Protein AF-M3HYY0-F1 (afdb_monomer)

Secondary structure (DSSP, 8-state):
-HHHHHHHTT---------HHHHHHHH-SSS---PPPPPHHHHHHHHHHHTT----PPPSP-----HHHHHHHHHHHHHTT--TT--------------

Solvent-accessible surface area (backbone atoms only — not comparable to full-atom values): 6674 Å² total; per-residue (Å²): 111,72,66,56,59,36,47,77,70,73,42,89,79,77,75,72,74,81,50,64,70,59,48,51,43,41,72,39,94,69,87,53,46,85,72,82,76,80,56,72,67,60,39,52,34,52,35,35,40,75,70,74,41,86,59,79,87,79,77,74,85,88,70,86,80,56,70,66,60,52,50,55,51,49,53,53,36,58,78,68,71,57,61,88,90,70,75,79,83,77,88,74,85,76,83,78,84,76,137

Radius of gyration: 22.09 Å; Cα contacts (8 Å, |Δi|>4): 42; chains: 1; bounding box: 62×42×50 Å

pLDDT: mean 82.22, std 17.62, range [31.55, 96.06]

Structure (mmCIF, N/CA/C/O backbone):
data_AF-M3HYY0-F1
#
_entry.id   AF-M3HYY0-F1
#
loop_
_atom_site.group_PDB
_atom_site.id
_atom_site.type_symbol
_atom_site.label_atom_id
_atom_site.label_alt_id
_atom_site.label_comp_id
_atom_site.label_asym_id
_atom_site.label_entity_id
_atom_site.label_seq_id
_atom_site.pdbx_PDB_ins_code
_atom_site.Cartn_x
_atom_site.Cartn_y
_atom_site.Cartn_z
_atom_site.occupancy
_atom_site.B_iso_or_equiv
_atom_site.auth_seq_id
_atom_site.auth_comp_id
_atom_site.auth_asym_id
_atom_site.auth_atom_id
_atom_site.pdbx_PDB_model_num
ATOM 1 N N . MET A 1 1 ? -22.974 11.162 0.272 1.00 69.38 1 MET A N 1
ATOM 2 C CA . MET A 1 1 ? -23.919 11.580 -0.784 1.00 69.38 1 MET A CA 1
ATOM 3 C C . MET A 1 1 ? -23.690 10.835 -2.094 1.00 69.38 1 MET A C 1
ATOM 5 O O . MET A 1 1 ? -24.622 10.181 -2.528 1.00 69.38 1 MET A O 1
ATOM 9 N N . ILE A 1 2 ? -22.483 10.814 -2.676 1.00 85.44 2 ILE A N 1
ATOM 10 C CA . ILE A 1 2 ? -22.256 10.125 -3.968 1.00 85.44 2 ILE A CA 1
ATOM 11 C C . ILE A 1 2 ? -22.550 8.608 -3.938 1.00 85.44 2 ILE A C 1
ATOM 13 O O . ILE A 1 2 ? -23.124 8.063 -4.869 1.00 85.44 2 ILE A O 1
ATOM 17 N N . SER A 1 3 ? -22.239 7.928 -2.829 1.00 85.12 3 SER A N 1
ATOM 18 C CA . SER A 1 3 ? -22.481 6.487 -2.669 1.00 85.12 3 SER A CA 1
ATOM 19 C C . SER A 1 3 ? -23.965 6.115 -2.677 1.00 85.12 3 SER A C 1
ATOM 21 O O . SER A 1 3 ? -24.321 5.038 -3.137 1.00 85.12 3 SER A O 1
ATOM 23 N N . LEU A 1 4 ? -24.826 7.006 -2.178 1.00 87.44 4 LEU A N 1
ATOM 24 C CA . LEU A 1 4 ? -26.272 6.798 -2.163 1.00 87.44 4 LEU A CA 1
ATOM 25 C C . LEU A 1 4 ? -26.832 6.856 -3.587 1.00 87.44 4 LEU A C 1
ATOM 27 O O . LEU A 1 4 ? -27.609 5.996 -3.976 1.00 87.44 4 LEU A O 1
ATOM 31 N N . LEU A 1 5 ? -26.370 7.831 -4.375 1.00 93.44 5 LEU A N 1
ATOM 32 C CA . LEU A 1 5 ? -26.769 8.002 -5.770 1.00 93.44 5 LEU A CA 1
ATOM 33 C C . LEU A 1 5 ? -26.435 6.773 -6.629 1.00 93.44 5 LEU A C 1
ATOM 35 O O . LEU A 1 5 ? -27.237 6.371 -7.467 1.00 93.44 5 LEU A O 1
ATOM 39 N N . PHE A 1 6 ? -25.254 6.188 -6.421 1.00 91.00 6 PHE A N 1
ATOM 40 C CA . PHE A 1 6 ? -24.834 4.968 -7.110 1.00 91.00 6 PHE A CA 1
ATOM 41 C C . PHE A 1 6 ? -25.622 3.743 -6.641 1.00 91.00 6 PHE A C 1
ATOM 43 O O . PHE A 1 6 ? -26.083 2.976 -7.479 1.00 91.00 6 PHE A O 1
ATOM 50 N N . SER A 1 7 ? -25.868 3.620 -5.333 1.00 86.75 7 SER A N 1
ATOM 51 C CA . SER A 1 7 ? -26.681 2.533 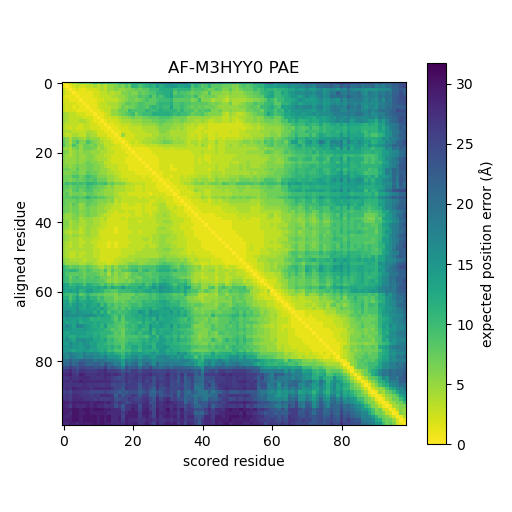-4.776 1.00 86.75 7 SER A CA 1
ATOM 52 C C . SER A 1 7 ? -28.111 2.530 -5.335 1.00 86.75 7 SER A C 1
ATOM 54 O O . SER A 1 7 ? -28.597 1.490 -5.767 1.00 86.75 7 SER A O 1
ATOM 56 N N . ILE A 1 8 ? -28.759 3.701 -5.434 1.00 91.88 8 ILE A N 1
ATOM 57 C CA . ILE A 1 8 ? -30.107 3.840 -6.026 1.00 91.88 8 ILE A CA 1
ATOM 58 C C . ILE A 1 8 ? -30.128 3.408 -7.502 1.00 91.88 8 ILE A C 1
ATOM 60 O O . ILE A 1 8 ? -31.124 2.876 -7.978 1.00 91.88 8 ILE A O 1
ATOM 64 N N . ARG A 1 9 ? -29.021 3.597 -8.228 1.00 92.81 9 ARG A N 1
ATOM 65 C CA . ARG A 1 9 ? -28.853 3.139 -9.617 1.00 92.81 9 ARG A CA 1
ATOM 66 C C . ARG A 1 9 ? -28.446 1.662 -9.734 1.00 92.81 9 ARG A C 1
ATOM 68 O O . ARG A 1 9 ? -28.125 1.222 -10.832 1.00 92.81 9 ARG A O 1
ATOM 75 N N . GLY A 1 10 ? -28.404 0.912 -8.630 1.00 90.81 10 GLY A N 1
ATOM 76 C CA . GLY A 1 10 ? -27.970 -0.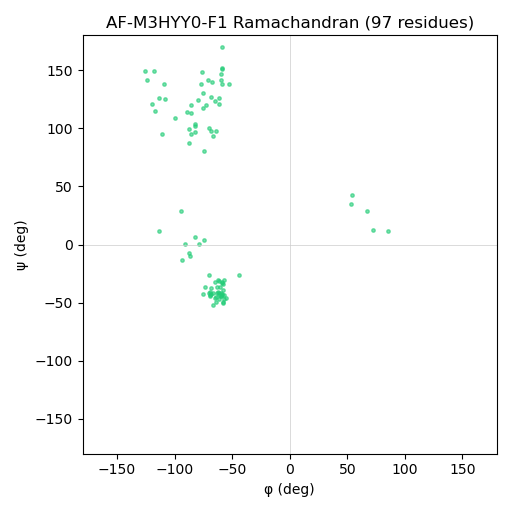488 -8.613 1.00 90.81 10 GLY A CA 1
ATOM 77 C C . GLY A 1 10 ? -26.463 -0.684 -8.815 1.00 90.81 10 GLY A C 1
ATOM 78 O O . GLY A 1 10 ? -26.011 -1.800 -9.053 1.00 90.81 10 GLY A O 1
ATOM 79 N N . ILE A 1 11 ? -25.664 0.382 -8.727 1.00 91.62 11 ILE A N 1
ATOM 80 C CA . ILE A 1 11 ? -24.211 0.315 -8.894 1.00 91.62 11 ILE A CA 1
ATOM 81 C C . ILE A 1 11 ? -23.584 -0.037 -7.542 1.00 91.62 11 ILE A C 1
ATOM 83 O O . ILE A 1 11 ? -23.720 0.709 -6.568 1.00 91.62 11 ILE A O 1
ATOM 87 N N . GLY A 1 12 ? -22.865 -1.161 -7.487 1.00 89.19 12 GLY A N 1
ATOM 88 C CA . GLY A 1 12 ? -22.141 -1.595 -6.293 1.00 89.19 12 GLY A CA 1
ATOM 89 C C . GLY A 1 12 ? -21.060 -0.590 -5.883 1.00 89.19 12 GLY A C 1
ATOM 90 O O . GLY A 1 12 ? -20.195 -0.228 -6.679 1.00 89.19 12 GLY A O 1
ATOM 91 N N . VAL A 1 13 ? -21.094 -0.138 -4.627 1.00 92.25 13 VAL A N 1
ATOM 92 C CA . VAL A 1 13 ? -20.116 0.809 -4.071 1.00 92.25 13 VAL A CA 1
ATOM 93 C C . VAL A 1 13 ? -19.351 0.145 -2.937 1.00 92.25 13 VAL A C 1
ATOM 95 O O . VAL A 1 13 ? -19.902 -0.108 -1.868 1.00 92.25 13 VAL A O 1
ATOM 98 N N . PHE A 1 14 ? -18.048 -0.046 -3.132 1.00 92.00 14 PHE A N 1
ATOM 99 C CA . PHE A 1 14 ? -17.160 -0.643 -2.136 1.00 92.00 14 PHE A CA 1
ATOM 100 C C . PHE A 1 14 ? -16.158 0.396 -1.645 1.00 92.00 14 PHE A C 1
ATOM 102 O O . PHE A 1 14 ? -15.484 1.065 -2.428 1.00 92.00 14 PHE A O 1
ATOM 109 N N . ARG A 1 15 ? -16.080 0.584 -0.324 1.00 90.19 15 ARG A N 1
ATOM 110 C CA . ARG A 1 15 ? -15.283 1.660 0.274 1.00 90.19 15 ARG A CA 1
ATOM 111 C C . ARG A 1 15 ? -14.047 1.111 0.966 1.00 90.19 15 ARG A C 1
ATOM 113 O O . ARG A 1 15 ? -14.148 0.343 1.917 1.00 90.19 15 ARG A O 1
ATOM 120 N N . ILE A 1 16 ? -12.882 1.627 0.581 1.00 91.44 16 ILE A N 1
ATOM 121 C CA . ILE A 1 16 ? -11.634 1.329 1.282 1.00 91.44 16 ILE A CA 1
ATOM 122 C C . ILE A 1 16 ? -11.639 1.863 2.720 1.00 91.44 16 ILE A C 1
ATOM 124 O O . ILE A 1 16 ? -11.784 3.066 2.983 1.00 91.44 16 ILE A O 1
ATOM 128 N N . VAL A 1 17 ? -11.416 0.959 3.676 1.00 89.12 17 VAL A N 1
ATOM 129 C CA . VAL A 1 17 ? -11.261 1.303 5.091 1.00 89.12 17 VAL A CA 1
ATOM 130 C C . VAL A 1 17 ? -9.820 1.747 5.347 1.00 89.12 17 VAL A C 1
ATOM 132 O O . VAL A 1 17 ? -8.908 0.958 5.575 1.00 89.12 17 VAL A O 1
ATOM 135 N N . LYS A 1 18 ? -9.600 3.066 5.340 1.00 83.75 18 LYS A N 1
ATOM 136 C CA . LYS A 1 18 ? -8.277 3.690 5.551 1.00 83.75 18 LYS A CA 1
ATOM 137 C C . LYS A 1 18 ? -7.774 3.666 7.004 1.00 83.75 18 LYS A C 1
ATOM 139 O O . LYS A 1 18 ? -6.726 4.242 7.282 1.00 83.75 18 LYS A O 1
ATOM 144 N N . GLY A 1 19 ? -8.483 3.038 7.939 1.00 88.75 19 GLY A N 1
ATOM 145 C CA . GLY A 1 19 ? -8.014 2.906 9.323 1.00 88.75 19 GLY A CA 1
ATOM 146 C C . GLY A 1 19 ? -7.934 4.232 10.101 1.00 88.75 19 GLY A C 1
ATOM 147 O O . GLY A 1 19 ? -7.054 4.416 10.939 1.00 88.75 19 GLY A O 1
ATOM 148 N N . ARG A 1 20 ? -8.777 5.224 9.767 1.00 89.62 20 ARG A N 1
ATOM 149 C CA . ARG A 1 20 ? -8.716 6.579 10.361 1.00 89.62 20 ARG A CA 1
ATOM 150 C C . ARG A 1 20 ? -8.982 6.553 11.868 1.00 89.62 20 ARG A C 1
ATOM 152 O O . ARG A 1 20 ? -8.295 7.247 12.608 1.00 89.62 20 ARG A O 1
ATOM 159 N N . LYS A 1 21 ? -9.957 5.753 12.313 1.00 92.06 21 LYS A N 1
ATOM 160 C CA . LYS A 1 21 ? -10.322 5.631 13.732 1.00 92.06 21 LYS A CA 1
ATOM 161 C C . LYS A 1 21 ? -9.205 4.947 14.523 1.00 92.06 21 LYS A C 1
ATOM 163 O O . LYS A 1 21 ? -8.844 5.401 15.601 1.00 92.06 21 LYS A O 1
ATOM 168 N N . GLU A 1 22 ? -8.621 3.900 13.954 1.00 93.19 22 GLU A N 1
ATOM 169 C CA . GLU A 1 22 ? -7.494 3.143 14.500 1.00 93.19 22 GLU A CA 1
ATOM 170 C C . GLU A 1 22 ? -6.276 4.057 14.655 1.00 93.19 22 GLU A C 1
ATOM 172 O O . GLU A 1 22 ? -5.694 4.127 15.736 1.00 93.19 22 GLU A O 1
ATOM 177 N N . LYS A 1 23 ? -5.966 4.849 13.620 1.00 93.00 23 LYS A N 1
ATOM 178 C CA . LYS A 1 23 ? -4.891 5.846 13.666 1.00 93.00 23 LYS A CA 1
ATOM 179 C C . LYS A 1 23 ? -5.129 6.890 14.758 1.00 93.00 23 LYS A C 1
ATOM 181 O O . LYS A 1 23 ? -4.208 7.192 15.507 1.00 93.00 23 LYS A O 1
A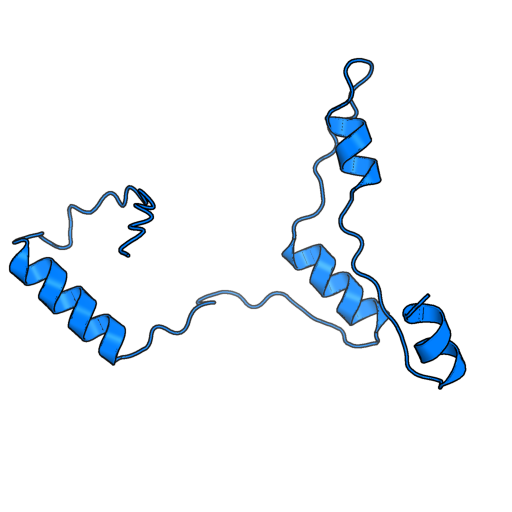TOM 186 N N . LEU A 1 24 ? -6.351 7.416 14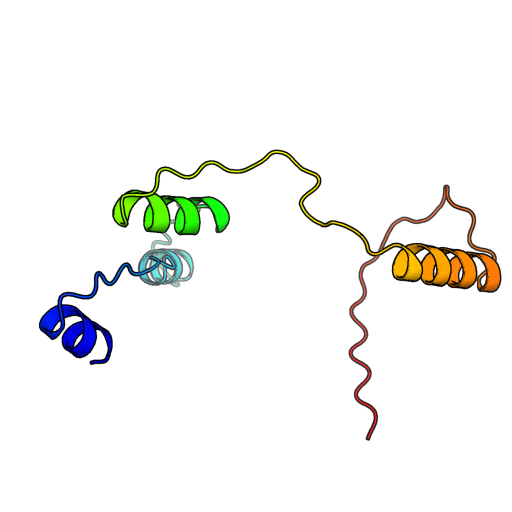.892 1.00 94.88 24 LEU A N 1
ATOM 187 C CA . LEU A 1 24 ? -6.692 8.355 15.972 1.00 94.88 24 LEU A CA 1
ATOM 188 C C . LEU A 1 24 ? -6.445 7.741 17.362 1.00 94.88 24 LEU A C 1
ATOM 190 O O . LEU A 1 24 ? -5.913 8.412 18.246 1.00 94.88 24 LEU A O 1
ATOM 194 N N . ARG A 1 25 ? -6.760 6.452 17.548 1.00 95.69 25 ARG A N 1
ATOM 195 C CA . ARG A 1 25 ? -6.483 5.715 18.797 1.00 95.69 25 ARG A CA 1
ATOM 196 C C . ARG A 1 25 ? -4.993 5.440 19.035 1.00 95.69 25 ARG A C 1
ATOM 198 O O . ARG A 1 25 ? -4.596 5.316 20.193 1.00 95.69 25 ARG A O 1
ATOM 205 N N . GLN A 1 26 ? -4.177 5.368 17.986 1.00 95.44 26 GLN A N 1
ATOM 206 C CA . GLN A 1 26 ? -2.719 5.253 18.101 1.00 95.44 26 GLN A CA 1
ATOM 207 C C . GLN A 1 26 ? -2.064 6.580 18.504 1.00 95.44 26 GLN A C 1
ATOM 209 O O . GLN A 1 26 ? -1.171 6.593 19.349 1.00 95.44 26 GLN A O 1
ATOM 214 N N . ILE A 1 27 ? -2.507 7.701 17.921 1.00 95.31 27 ILE A N 1
ATOM 215 C CA . ILE A 1 27 ? -1.851 9.010 18.102 1.00 95.31 27 ILE A CA 1
ATOM 216 C C . ILE A 1 27 ? -2.346 9.806 19.319 1.00 95.31 27 ILE A C 1
ATOM 218 O O . ILE A 1 27 ? -1.772 10.846 19.632 1.00 95.31 27 ILE A O 1
ATOM 222 N N . ARG A 1 28 ? -3.402 9.353 20.010 1.00 95.62 28 ARG A N 1
ATOM 223 C CA . ARG A 1 28 ? -3.959 10.051 21.185 1.00 95.62 28 ARG A CA 1
ATOM 224 C C . ARG A 1 28 ? -2.931 10.227 22.307 1.00 95.62 28 ARG A C 1
ATOM 226 O O . ARG A 1 28 ? -2.043 9.403 22.473 1.00 95.62 28 ARG A O 1
ATOM 233 N N . GLN A 1 29 ? -3.078 11.264 23.130 1.00 96.06 29 GLN A N 1
ATOM 234 C CA . GLN A 1 29 ? -2.093 11.570 24.180 1.00 96.06 29 GLN A CA 1
ATOM 235 C C . GLN A 1 29 ? -2.034 10.511 25.296 1.00 96.06 29 GLN A C 1
ATOM 237 O O . GLN A 1 29 ? -0.947 10.138 25.724 1.00 96.06 29 GLN A O 1
ATOM 242 N N . LYS A 1 30 ? -3.186 9.997 25.749 1.00 95.50 30 LYS A N 1
ATOM 243 C CA . LYS A 1 30 ? -3.287 9.044 26.872 1.00 95.50 30 LYS A CA 1
ATOM 244 C C . LYS A 1 30 ? -3.874 7.701 26.431 1.00 95.50 30 LYS A C 1
ATOM 246 O O . LYS A 1 30 ? -4.718 7.654 25.538 1.00 95.50 30 LYS A O 1
ATOM 251 N N . LYS A 1 31 ? -3.465 6.612 27.098 1.00 95.06 31 LYS A N 1
ATOM 252 C CA . LYS A 1 31 ? -3.927 5.229 26.845 1.00 95.06 31 LYS A CA 1
ATOM 253 C C . LYS A 1 31 ? -3.762 4.795 25.377 1.00 95.06 31 LYS A C 1
ATOM 255 O O . LYS A 1 31 ? -4.685 4.239 24.798 1.00 95.06 31 LYS A O 1
ATOM 260 N N . LYS A 1 32 ? -2.646 5.103 24.712 1.00 95.12 32 LYS A N 1
ATOM 261 C CA . LYS A 1 32 ? -2.442 4.761 23.285 1.00 95.12 32 LYS A CA 1
ATOM 262 C C . LYS A 1 32 ? -2.694 3.275 23.012 1.00 95.12 32 LYS A C 1
ATOM 264 O O . LYS A 1 32 ? -2.273 2.428 23.790 1.00 95.12 32 LYS A O 1
ATOM 269 N N . ILE A 1 33 ? -3.371 2.972 21.906 1.00 95.38 33 ILE A N 1
ATOM 270 C CA . ILE A 1 33 ? -3.517 1.593 21.421 1.00 95.38 33 ILE A CA 1
ATOM 271 C C . ILE A 1 33 ? -2.493 1.405 20.308 1.00 95.38 33 ILE A C 1
ATOM 273 O O . ILE A 1 33 ? -2.658 1.992 19.245 1.00 95.38 33 ILE A O 1
ATOM 277 N N . LEU A 1 34 ? -1.440 0.624 20.551 1.00 93.62 34 LEU A N 1
ATOM 278 C CA . LEU A 1 34 ? -0.294 0.463 19.641 1.00 93.62 34 LEU A CA 1
ATOM 279 C C . LEU A 1 34 ? -0.424 -0.751 18.708 1.00 93.62 34 LEU A C 1
ATOM 281 O O . LEU A 1 34 ? 0.567 -1.328 18.275 1.00 93.62 34 LEU A O 1
ATOM 285 N N . THR A 1 35 ? -1.651 -1.146 18.377 1.00 91.88 35 THR A N 1
ATOM 286 C CA . THR A 1 35 ? -1.898 -2.225 17.413 1.00 91.88 35 THR A CA 1
ATOM 287 C C . THR A 1 35 ? -1.476 -1.770 16.019 1.00 91.88 35 THR A C 1
ATOM 289 O O . THR A 1 35 ? -1.955 -0.712 15.600 1.00 91.88 35 THR A O 1
ATOM 292 N N . PRO A 1 36 ? -0.635 -2.514 15.282 1.00 90.88 36 PRO A N 1
ATOM 293 C CA . PRO A 1 36 ? -0.217 -2.119 13.942 1.00 90.88 36 PRO A CA 1
ATOM 294 C C . PRO A 1 36 ? -1.426 -1.982 13.012 1.00 90.88 36 PRO A C 1
ATOM 296 O O . PRO A 1 36 ? -2.388 -2.747 13.086 1.00 90.88 36 PRO A O 1
ATOM 299 N N . LEU A 1 37 ? -1.394 -0.971 12.141 1.00 91.06 37 LEU A N 1
ATOM 300 C CA . LEU A 1 37 ? -2.426 -0.827 11.120 1.00 91.06 37 LEU A CA 1
ATOM 301 C C . LEU A 1 37 ? -2.182 -1.845 9.998 1.00 91.06 37 LEU A C 1
ATOM 303 O O . LEU A 1 37 ? -1.022 -2.105 9.680 1.00 91.06 37 LEU A O 1
ATOM 307 N N . PRO A 1 38 ? -3.239 -2.352 9.336 1.00 90.75 38 PRO A N 1
ATOM 308 C CA . PRO A 1 38 ? -3.070 -3.265 8.210 1.00 90.75 38 PRO A CA 1
ATOM 309 C C . PRO A 1 38 ? -2.264 -2.604 7.091 1.00 90.75 38 PRO A C 1
ATOM 311 O O . PRO A 1 38 ? -2.391 -1.387 6.872 1.00 90.75 38 PRO A O 1
ATOM 314 N N . HIS A 1 39 ? -1.475 -3.399 6.369 1.00 91.62 39 HIS A N 1
ATOM 315 C CA . HIS A 1 39 ? -0.698 -2.918 5.233 1.00 91.62 39 HIS A CA 1
ATOM 316 C C . HIS A 1 39 ? -1.628 -2.314 4.168 1.00 91.62 39 HIS A C 1
ATOM 318 O O . HIS A 1 39 ? -2.806 -2.666 4.069 1.00 91.62 39 HIS A O 1
ATOM 324 N N . THR A 1 40 ? -1.146 -1.339 3.396 1.00 90.88 40 THR A N 1
ATOM 325 C CA . THR A 1 40 ? -1.984 -0.643 2.405 1.00 90.88 40 THR A CA 1
ATOM 326 C C . THR A 1 40 ? -2.498 -1.595 1.333 1.00 90.88 40 THR A C 1
ATOM 328 O O . THR A 1 40 ? -3.678 -1.518 1.001 1.00 90.88 40 THR A O 1
ATOM 331 N N . VAL A 1 41 ? -1.657 -2.520 0.859 1.00 91.50 41 VAL A N 1
ATOM 332 C CA . VAL A 1 41 ? -2.035 -3.545 -0.130 1.00 91.50 41 VAL A CA 1
ATOM 333 C C . VAL A 1 41 ? -3.196 -4.396 0.385 1.00 91.50 41 VAL A C 1
ATOM 335 O O . VAL A 1 41 ? -4.217 -4.474 -0.289 1.00 91.50 41 VAL A O 1
ATOM 338 N N . ASP A 1 42 ? -3.114 -4.915 1.612 1.00 91.38 42 ASP A N 1
ATOM 339 C CA . ASP A 1 42 ? -4.166 -5.756 2.203 1.00 91.38 42 ASP A CA 1
ATOM 340 C C . ASP A 1 42 ? -5.519 -5.040 2.269 1.00 91.38 42 ASP A C 1
ATOM 342 O O . ASP A 1 42 ? -6.574 -5.651 2.114 1.00 91.38 42 ASP A O 1
ATOM 346 N N . ARG A 1 43 ? -5.516 -3.718 2.482 1.00 92.75 43 ARG A N 1
ATOM 347 C CA . ARG A 1 43 ? -6.756 -2.928 2.495 1.00 92.75 43 ARG A CA 1
ATOM 348 C C . ARG A 1 43 ? -7.391 -2.832 1.119 1.00 92.75 43 ARG A C 1
ATOM 350 O O . ARG A 1 43 ? -8.614 -2.814 1.049 1.00 92.75 43 ARG A O 1
ATOM 357 N N . TYR A 1 44 ? -6.588 -2.726 0.062 1.00 92.94 44 TYR A N 1
ATOM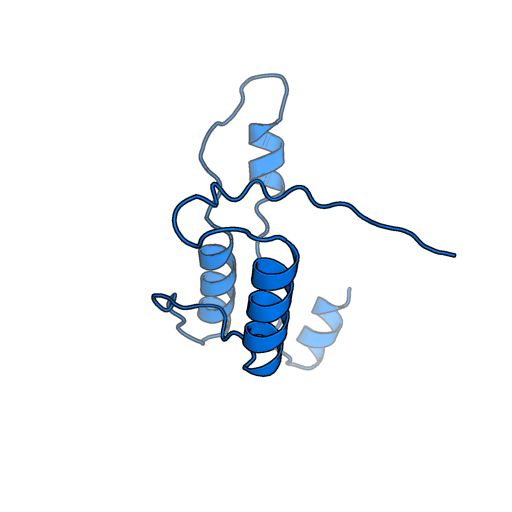 358 C CA . TYR A 1 44 ? -7.102 -2.763 -1.305 1.00 92.94 44 TYR A CA 1
ATOM 359 C C . TYR A 1 44 ? -7.614 -4.160 -1.648 1.00 92.94 44 TYR A C 1
ATOM 361 O O . TYR A 1 44 ? -8.727 -4.266 -2.153 1.00 92.94 44 TYR A O 1
ATOM 369 N N . LEU A 1 45 ? -6.871 -5.217 -1.295 1.00 93.12 45 LEU A N 1
ATOM 370 C CA . LEU A 1 45 ? -7.295 -6.603 -1.525 1.00 93.12 45 LEU A CA 1
ATOM 371 C C . LEU A 1 45 ? -8.667 -6.890 -0.899 1.00 93.12 45 LEU A C 1
ATOM 373 O O . LEU A 1 45 ? -9.560 -7.357 -1.595 1.00 93.12 45 LEU A O 1
ATOM 377 N N . LYS A 1 46 ? -8.895 -6.471 0.353 1.00 93.12 46 LYS A N 1
ATOM 378 C CA . LYS A 1 46 ? -10.208 -6.607 1.013 1.00 93.12 46 LYS A CA 1
ATOM 379 C C . LYS A 1 46 ? -11.352 -5.901 0.282 1.00 93.12 46 LYS A C 1
ATOM 381 O O . LYS A 1 46 ? -12.489 -6.356 0.332 1.00 93.12 46 LYS A O 1
ATOM 386 N N . VAL A 1 47 ? -11.086 -4.769 -0.373 1.00 94.25 47 VAL A N 1
ATOM 387 C CA . VAL A 1 47 ? -12.115 -4.059 -1.153 1.00 94.25 47 VAL A CA 1
ATOM 388 C C . VAL A 1 47 ? -12.486 -4.855 -2.397 1.00 94.25 47 VAL A C 1
ATOM 390 O O . VAL A 1 47 ? -13.670 -4.943 -2.710 1.00 94.25 47 VAL A O 1
ATOM 393 N N . PHE A 1 48 ? -11.498 -5.446 -3.072 1.00 94.25 48 PHE A N 1
ATOM 394 C CA . PHE A 1 48 ? -11.744 -6.333 -4.206 1.00 94.25 48 PHE A CA 1
ATOM 395 C C . PHE A 1 48 ? -12.516 -7.584 -3.779 1.00 94.25 48 PHE A C 1
ATOM 397 O O . PHE A 1 48 ? -13.528 -7.900 -4.399 1.00 94.25 48 PHE A O 1
ATOM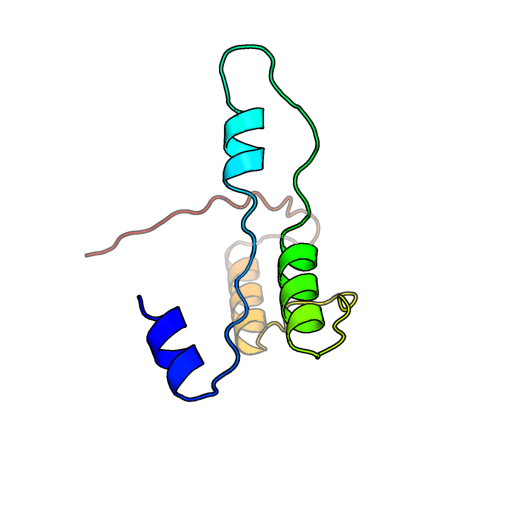 404 N N . GLU A 1 49 ? -12.131 -8.216 -2.666 1.00 93.38 49 GLU A N 1
ATOM 405 C CA . GLU A 1 49 ? -12.856 -9.363 -2.104 1.00 93.38 49 GLU A CA 1
ATOM 406 C C . GLU A 1 49 ? -14.320 -9.020 -1.800 1.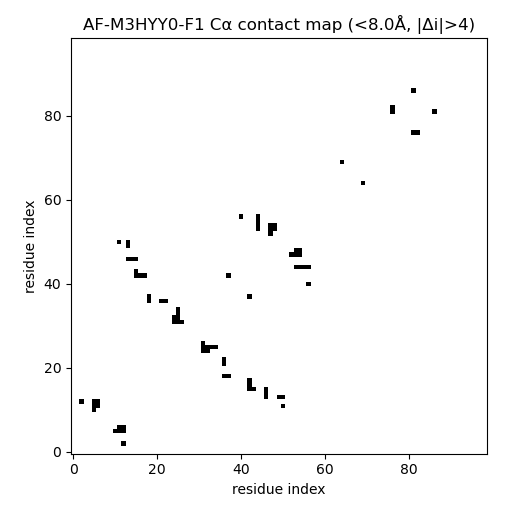00 93.38 49 GLU A C 1
ATOM 408 O O . GLU A 1 49 ? -15.222 -9.751 -2.202 1.00 93.38 49 GLU A O 1
ATOM 413 N N . HIS A 1 50 ? -14.582 -7.877 -1.154 1.00 92.19 50 HIS A N 1
ATOM 414 C CA . HIS A 1 50 ? -15.950 -7.415 -0.897 1.00 92.19 50 HIS A CA 1
ATOM 415 C C . HIS A 1 50 ? -16.746 -7.149 -2.173 1.00 92.19 50 HIS A C 1
ATOM 417 O O . HIS A 1 50 ? -17.962 -7.316 -2.171 1.00 92.19 50 HIS A O 1
ATOM 423 N N . ALA A 1 51 ? -16.068 -6.755 -3.248 1.00 92.38 51 ALA A N 1
ATOM 424 C CA . ALA A 1 51 ? -16.670 -6.554 -4.555 1.00 92.38 51 ALA A CA 1
ATOM 425 C C . ALA A 1 51 ? -16.917 -7.861 -5.334 1.00 92.38 51 ALA A C 1
ATOM 427 O O . ALA A 1 51 ? -17.433 -7.800 -6.447 1.00 92.38 51 ALA A O 1
ATOM 428 N N . GLY A 1 52 ? -16.581 -9.024 -4.764 1.00 94.38 52 GLY A N 1
ATOM 429 C CA . GLY A 1 52 ? -16.715 -10.329 -5.418 1.00 94.38 52 GLY A CA 1
ATOM 430 C C . GLY A 1 52 ? -15.518 -10.711 -6.291 1.00 94.38 52 GLY A C 1
ATOM 431 O O . GLY A 1 52 ? -15.595 -11.683 -7.037 1.00 94.38 52 GLY A O 1
ATOM 432 N N . TYR A 1 53 ? -14.408 -9.974 -6.195 1.00 93.31 53 TYR A N 1
ATOM 433 C CA . TYR A 1 53 ? -13.186 -10.215 -6.958 1.00 93.31 53 TYR A CA 1
ATOM 434 C C . TYR A 1 53 ? -12.074 -10.700 -6.018 1.00 93.31 53 TYR A C 1
ATOM 436 O O . TYR A 1 53 ? -11.395 -9.875 -5.401 1.00 93.31 53 TYR A O 1
ATOM 444 N N . PRO A 1 54 ? -11.859 -12.020 -5.872 1.00 89.12 54 PRO A N 1
ATOM 445 C CA . PRO A 1 54 ? -10.750 -12.522 -5.070 1.00 89.12 54 PRO A CA 1
ATOM 446 C C . PRO A 1 54 ? -9.428 -12.037 -5.677 1.00 89.12 54 PRO A C 1
ATOM 448 O O . PRO A 1 54 ? -9.128 -12.302 -6.841 1.00 89.12 54 PRO A O 1
ATOM 451 N N . ALA A 1 55 ? -8.643 -11.298 -4.895 1.00 86.88 55 ALA A N 1
ATOM 452 C CA . ALA A 1 55 ? -7.395 -10.693 -5.341 1.00 86.88 55 ALA A CA 1
ATOM 453 C C . ALA A 1 55 ? -6.240 -11.133 -4.438 1.00 86.88 55 ALA A C 1
ATOM 455 O O . ALA A 1 55 ? -6.382 -11.213 -3.221 1.00 86.88 55 ALA A O 1
ATOM 456 N N . SER A 1 56 ? -5.070 -11.374 -5.028 1.00 89.62 56 SER A N 1
ATOM 457 C CA . SER A 1 56 ? -3.848 -11.712 -4.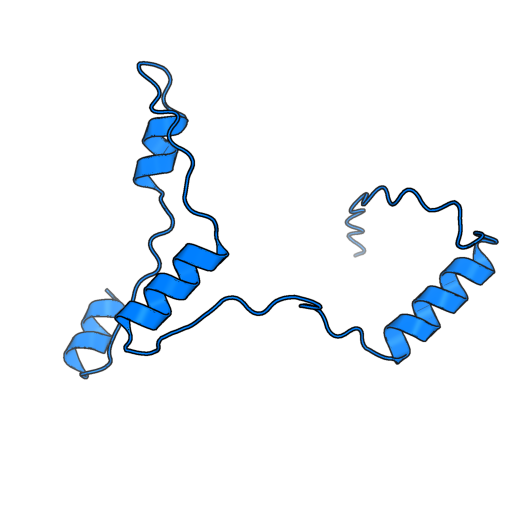298 1.00 89.62 56 SER A CA 1
ATOM 458 C C . SER A 1 56 ? -2.705 -10.773 -4.677 1.00 89.62 56 SER A C 1
ATOM 460 O O . SER A 1 56 ? -2.636 -10.242 -5.788 1.00 89.62 56 SER A O 1
ATOM 462 N N . ALA A 1 57 ? -1.796 -10.531 -3.732 1.00 88.06 57 ALA A N 1
ATOM 463 C CA . ALA A 1 57 ? -0.613 -9.725 -3.999 1.00 88.06 57 ALA A CA 1
ATOM 464 C C . ALA A 1 57 ? 0.371 -10.513 -4.877 1.00 88.06 57 ALA A C 1
ATOM 466 O O . ALA A 1 57 ? 0.879 -11.564 -4.478 1.00 88.06 57 ALA A O 1
ATOM 467 N N . ARG A 1 58 ? 0.684 -9.985 -6.065 1.00 86.38 58 ARG A N 1
ATOM 468 C CA . ARG A 1 58 ? 1.724 -10.557 -6.927 1.00 86.38 58 ARG A CA 1
ATOM 469 C C . ARG A 1 58 ? 3.095 -10.382 -6.270 1.00 86.38 58 ARG A C 1
ATOM 471 O O . ARG A 1 58 ? 3.401 -9.315 -5.733 1.00 86.38 58 ARG A O 1
ATOM 478 N N . LYS A 1 59 ? 3.952 -11.400 -6.362 1.00 86.75 59 LYS A N 1
ATOM 479 C CA . LYS A 1 59 ? 5.384 -11.245 -6.065 1.00 86.75 59 LYS A CA 1
ATOM 480 C C . LYS A 1 59 ? 6.044 -10.421 -7.176 1.00 86.75 59 LYS A C 1
ATOM 482 O O . LYS A 1 59 ? 5.652 -10.535 -8.335 1.00 86.75 59 LYS A O 1
ATOM 487 N N . GLY A 1 60 ? 6.984 -9.553 -6.801 1.00 84.12 60 GLY A N 1
ATOM 488 C CA . GLY A 1 60 ? 7.615 -8.603 -7.718 1.00 84.12 60 GLY A CA 1
ATOM 489 C C . GLY A 1 60 ? 8.328 -9.261 -8.912 1.00 84.12 60 GLY A C 1
ATOM 490 O O . GLY A 1 60 ? 8.505 -10.482 -8.927 1.00 84.12 60 GLY A O 1
ATOM 491 N N . PRO A 1 61 ? 8.761 -8.461 -9.904 1.00 85.50 61 PRO A N 1
ATOM 492 C CA . PRO A 1 61 ? 8.830 -6.993 -9.898 1.00 85.50 61 PRO A CA 1
ATOM 493 C C . PRO A 1 61 ? 7.465 -6.312 -10.110 1.00 85.50 61 PRO A C 1
ATOM 495 O O . PRO A 1 61 ? 6.661 -6.746 -10.928 1.00 85.50 61 PRO A O 1
ATOM 498 N N . TRP A 1 62 ? 7.195 -5.242 -9.351 1.00 84.06 62 TRP A N 1
ATOM 499 C CA . TRP A 1 62 ? 5.920 -4.498 -9.406 1.00 84.06 62 TRP A CA 1
ATOM 500 C C . TRP A 1 62 ? 5.941 -3.299 -10.355 1.00 84.06 62 TRP A C 1
ATOM 502 O O . TRP A 1 62 ? 4.892 -2.739 -10.657 1.00 84.06 62 TRP A O 1
ATOM 512 N N . ILE A 1 63 ? 7.130 -2.892 -10.797 1.00 87.19 63 ILE A N 1
ATOM 513 C CA . ILE A 1 63 ? 7.337 -1.753 -11.686 1.00 87.19 63 ILE A CA 1
ATOM 514 C C . ILE A 1 63 ? 8.006 -2.286 -12.944 1.00 87.19 63 ILE A C 1
ATOM 516 O O . ILE A 1 63 ? 9.100 -2.849 -12.882 1.00 87.19 63 ILE A O 1
ATOM 520 N N . ASN A 1 64 ? 7.347 -2.087 -14.080 1.00 86.06 64 ASN A N 1
ATOM 521 C CA . ASN A 1 64 ? 7.961 -2.291 -15.380 1.00 86.06 64 ASN A CA 1
ATOM 522 C C . ASN A 1 64 ? 8.675 -0.996 -15.753 1.00 86.06 64 ASN A C 1
ATOM 524 O O . ASN A 1 64 ? 8.038 0.039 -15.924 1.00 86.06 64 ASN A O 1
ATOM 528 N N . VAL A 1 65 ? 10.003 -1.051 -15.811 1.00 86.69 65 VAL A N 1
ATOM 529 C CA . VAL A 1 65 ? 10.812 0.101 -16.208 1.00 86.69 65 VAL A CA 1
ATOM 530 C C . VAL A 1 65 ? 10.790 0.199 -17.724 1.00 86.69 65 VAL A C 1
ATOM 532 O O . VAL A 1 65 ? 11.154 -0.759 -18.411 1.00 86.69 65 VAL A O 1
ATOM 535 N N . ASP A 1 66 ? 10.384 1.363 -18.205 1.00 90.00 66 ASP A N 1
ATOM 536 C CA . ASP A 1 66 ? 10.395 1.720 -19.612 1.00 90.00 66 ASP A CA 1
ATOM 537 C C . ASP A 1 66 ? 11.829 1.643 -20.206 1.00 90.00 66 ASP A C 1
ATOM 539 O O . ASP A 1 66 ? 12.792 2.012 -19.521 1.00 90.00 66 ASP A O 1
ATOM 543 N N . PRO A 1 67 ? 12.016 1.111 -21.431 1.00 89.56 67 PRO A N 1
ATOM 544 C CA . PRO A 1 67 ? 13.339 0.964 -22.036 1.00 89.56 67 PRO A CA 1
ATOM 545 C C . PRO A 1 67 ? 14.112 2.278 -22.194 1.00 89.56 67 PRO A C 1
ATOM 547 O O . PRO A 1 67 ? 15.294 2.301 -21.850 1.00 89.56 67 PRO A O 1
ATOM 550 N N . GLU A 1 68 ? 13.461 3.360 -22.628 1.00 91.44 68 GLU A N 1
ATOM 551 C CA . GLU A 1 68 ? 14.095 4.680 -22.788 1.00 91.44 68 GLU A CA 1
ATOM 552 C C . GLU A 1 68 ? 14.613 5.187 -21.443 1.00 91.44 68 GLU A C 1
ATOM 554 O O . GLU A 1 68 ? 15.763 5.601 -21.301 1.00 91.44 68 GLU A O 1
ATOM 559 N N . SER A 1 69 ? 13.804 5.021 -20.396 1.00 88.19 69 SER A N 1
ATOM 560 C CA . SER A 1 69 ? 14.188 5.377 -19.028 1.00 88.19 69 SER A CA 1
ATOM 561 C C . SER A 1 69 ? 15.464 4.659 -18.559 1.00 88.19 69 SER A C 1
ATOM 563 O O . SER A 1 69 ? 16.232 5.212 -17.768 1.00 88.19 69 SER A O 1
ATOM 565 N N . LYS A 1 70 ? 15.734 3.438 -19.047 1.00 85.75 70 LYS A N 1
ATOM 566 C CA . LYS A 1 70 ? 16.991 2.725 -18.746 1.00 85.75 70 LYS A CA 1
ATOM 567 C C . LYS A 1 70 ? 18.183 3.321 -19.486 1.00 85.75 70 LYS A C 1
ATOM 569 O O . LYS A 1 70 ? 19.277 3.328 -18.919 1.00 85.75 70 LYS A O 1
ATOM 574 N N . ILE A 1 71 ? 17.982 3.777 -20.721 1.00 88.75 71 ILE A N 1
ATOM 575 C CA . ILE A 1 71 ? 19.019 4.418 -21.536 1.00 88.75 71 ILE A CA 1
ATOM 576 C C . ILE A 1 71 ? 19.405 5.747 -20.887 1.00 88.75 71 ILE A C 1
ATOM 578 O O . ILE A 1 71 ? 20.565 5.912 -20.518 1.00 88.75 71 ILE A O 1
ATOM 582 N N . PHE A 1 72 ? 18.425 6.604 -20.587 1.00 89.25 72 PHE A N 1
ATOM 583 C CA . PHE A 1 72 ? 18.664 7.873 -19.894 1.00 89.25 72 PHE A CA 1
ATOM 584 C C . PHE A 1 72 ? 19.361 7.689 -18.546 1.00 89.25 72 PHE A C 1
ATOM 586 O O . PHE A 1 72 ? 20.302 8.410 -18.221 1.00 89.25 72 PHE A O 1
ATOM 593 N N . ALA A 1 73 ? 18.938 6.698 -17.754 1.00 85.50 73 ALA A N 1
ATOM 594 C CA . ALA A 1 73 ? 19.598 6.409 -16.487 1.00 85.50 73 ALA A CA 1
ATOM 595 C C . ALA A 1 73 ? 21.065 6.005 -16.698 1.00 85.50 73 ALA A C 1
ATOM 597 O O . ALA A 1 73 ? 21.937 6.441 -15.949 1.00 85.50 73 ALA A O 1
ATOM 598 N N . LYS A 1 74 ? 21.347 5.188 -17.718 1.00 85.38 74 LYS A N 1
ATOM 599 C CA . LYS A 1 74 ? 22.706 4.748 -18.046 1.00 85.38 74 LYS A CA 1
ATOM 600 C C . LYS A 1 74 ? 23.588 5.928 -18.462 1.00 85.38 74 LYS A C 1
ATOM 602 O O . LYS A 1 74 ? 24.662 6.084 -17.887 1.00 85.38 74 LYS A O 1
ATOM 607 N N . GLU A 1 75 ? 23.111 6.767 -19.375 1.00 88.38 75 GLU A N 1
ATOM 608 C CA . GLU A 1 75 ? 23.812 7.977 -19.826 1.00 88.38 75 GLU A CA 1
ATOM 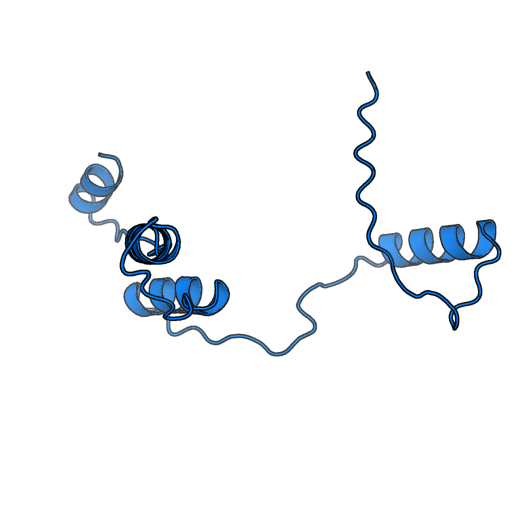609 C C . GLU A 1 75 ? 24.084 8.937 -18.666 1.00 88.38 75 GLU A C 1
ATOM 611 O O . GLU A 1 75 ? 25.197 9.442 -18.511 1.00 88.38 75 GLU A O 1
ATOM 616 N N . PHE A 1 76 ? 23.095 9.134 -17.789 1.00 86.38 76 PHE A N 1
ATOM 617 C CA . PHE A 1 76 ? 23.262 9.943 -16.589 1.00 86.38 76 PHE A CA 1
ATOM 618 C C . PHE A 1 76 ? 24.400 9.409 -15.708 1.00 86.38 76 PHE A C 1
ATOM 620 O O . PHE A 1 76 ? 25.301 10.167 -15.350 1.00 86.38 76 PHE A O 1
ATOM 627 N N . PHE A 1 77 ? 24.418 8.110 -15.393 1.00 84.19 77 PHE A N 1
ATOM 628 C CA . PHE A 1 77 ? 25.484 7.529 -14.568 1.00 84.19 77 PHE A CA 1
ATOM 629 C C . PHE A 1 77 ? 26.868 7.613 -15.222 1.00 84.19 77 PHE A C 1
ATOM 631 O O . PHE A 1 77 ? 27.852 7.847 -14.515 1.00 84.19 77 PHE A O 1
ATOM 638 N N . GLU A 1 78 ? 26.942 7.452 -16.545 1.00 85.81 78 GLU A N 1
ATOM 639 C CA . GLU A 1 78 ? 28.181 7.601 -17.315 1.00 85.81 78 GLU A CA 1
ATOM 640 C C . GLU A 1 78 ? 28.693 9.046 -17.269 1.00 85.81 78 GLU A C 1
ATOM 642 O O . GLU A 1 78 ? 29.860 9.261 -16.940 1.00 85.81 78 GLU A O 1
ATOM 647 N N . SER A 1 79 ? 27.815 10.038 -17.464 1.00 85.62 79 SER A N 1
ATOM 648 C CA . SER A 1 79 ? 28.171 11.464 -17.366 1.00 85.62 79 SER A CA 1
ATOM 649 C C . SER A 1 79 ? 28.723 11.859 -15.991 1.00 85.62 79 SER A C 1
ATOM 651 O O . SER A 1 79 ? 29.572 12.740 -15.886 1.00 85.62 79 SER A O 1
ATOM 653 N N . GLN A 1 80 ? 28.255 11.197 -14.929 1.00 84.00 80 GLN A N 1
ATOM 654 C CA . GLN A 1 80 ? 28.674 11.461 -13.553 1.00 84.00 80 GLN A CA 1
ATOM 655 C C . GLN A 1 80 ? 29.875 10.601 -13.120 1.00 84.00 80 GLN A C 1
ATOM 657 O O . GLN A 1 80 ? 30.314 10.700 -11.973 1.00 84.00 80 GLN A O 1
ATOM 662 N N . ASN A 1 81 ? 30.402 9.742 -14.005 1.00 81.31 81 ASN A N 1
ATOM 663 C CA . ASN A 1 81 ? 31.486 8.795 -13.722 1.00 81.31 81 ASN A CA 1
ATOM 664 C C . ASN A 1 81 ? 31.207 7.900 -12.487 1.00 81.31 81 ASN A C 1
ATOM 666 O O . ASN A 1 81 ? 32.103 7.556 -11.707 1.00 81.31 81 ASN A O 1
ATOM 670 N N . ILE A 1 82 ? 29.934 7.537 -12.273 1.00 75.69 82 ILE A N 1
ATOM 671 C CA . ILE A 1 82 ? 29.491 6.751 -11.115 1.00 75.69 82 ILE A CA 1
ATOM 672 C C . ILE A 1 82 ? 29.582 5.260 -11.449 1.00 75.69 82 ILE A C 1
ATOM 674 O O . ILE A 1 82 ? 28.825 4.725 -12.258 1.00 75.69 82 ILE A O 1
ATOM 678 N N . GLN A 1 83 ? 30.477 4.542 -10.769 1.00 68.12 83 GLN A N 1
ATOM 679 C CA . GLN A 1 83 ? 30.602 3.095 -10.943 1.00 68.12 83 GLN A CA 1
ATOM 680 C C . GLN A 1 83 ? 29.450 2.337 -10.255 1.00 68.12 83 GLN A C 1
ATOM 682 O O . GLN A 1 83 ? 29.195 2.505 -9.059 1.00 68.12 83 GLN A O 1
ATOM 687 N N . LYS A 1 84 ? 28.817 1.418 -11.001 1.00 59.78 84 LYS A N 1
ATOM 688 C CA . LYS A 1 84 ? 27.644 0.591 -10.623 1.00 59.78 84 LYS A CA 1
ATOM 689 C C . LYS A 1 84 ? 27.664 -0.043 -9.221 1.00 59.78 84 LYS A C 1
ATOM 691 O O . LYS A 1 84 ? 26.604 -0.342 -8.685 1.00 59.78 84 LYS A O 1
ATOM 696 N N . LYS A 1 85 ? 28.839 -0.289 -8.629 1.00 55.44 85 LYS A N 1
ATOM 697 C CA . LYS A 1 85 ? 28.993 -1.000 -7.344 1.00 55.44 85 LYS A CA 1
ATOM 698 C C . LYS A 1 85 ? 28.885 -0.113 -6.093 1.00 55.44 85 LYS A C 1
ATOM 700 O O . LYS A 1 85 ? 28.826 -0.661 -4.999 1.00 55.44 85 LYS A O 1
ATOM 705 N N . LYS A 1 86 ? 28.872 1.222 -6.223 1.00 49.59 86 LYS A N 1
ATOM 706 C CA . LYS A 1 86 ? 28.992 2.165 -5.086 1.00 49.59 86 LYS A CA 1
ATOM 707 C C . LYS A 1 86 ? 27.747 3.008 -4.795 1.00 49.59 86 LYS A C 1
ATOM 709 O O . LYS A 1 86 ? 27.826 3.959 -4.023 1.00 49.59 86 LYS A O 1
ATOM 714 N N . VAL A 1 87 ? 26.599 2.698 -5.390 1.00 53.78 87 VAL A N 1
ATOM 715 C CA . VAL A 1 87 ? 25.391 3.509 -5.185 1.00 53.78 87 VAL A CA 1
ATOM 716 C C . VAL A 1 87 ? 24.633 3.007 -3.955 1.00 53.78 87 VAL A C 1
ATOM 718 O O . VAL A 1 87 ? 23.726 2.185 -4.055 1.00 53.78 87 VAL A O 1
ATOM 721 N N . PHE A 1 88 ? 24.995 3.515 -2.776 1.00 53.53 88 PHE A N 1
ATOM 722 C CA . PHE A 1 88 ? 24.049 3.596 -1.662 1.00 53.53 88 PHE A CA 1
ATOM 723 C C . PHE A 1 88 ? 23.027 4.678 -2.030 1.00 53.53 88 PHE A C 1
ATOM 725 O O . PHE A 1 88 ? 23.323 5.870 -1.979 1.00 53.53 88 PHE A O 1
ATOM 732 N N . GLY A 1 89 ? 21.851 4.266 -2.502 1.00 57.31 89 GLY A N 1
ATOM 733 C CA . GLY A 1 89 ? 20.809 5.186 -2.953 1.00 57.31 89 GLY A CA 1
ATOM 734 C C . GLY A 1 89 ? 20.218 5.988 -1.794 1.00 57.31 89 GLY A C 1
ATOM 735 O O . GLY A 1 89 ? 19.318 5.513 -1.107 1.00 57.31 89 GLY A O 1
ATOM 736 N N . LEU A 1 90 ? 20.693 7.217 -1.594 1.00 51.53 90 LEU A N 1
ATOM 737 C CA . LEU A 1 90 ? 19.993 8.235 -0.812 1.00 51.53 90 LEU A CA 1
ATOM 738 C C . LEU A 1 90 ? 18.949 8.891 -1.723 1.00 51.53 90 LEU A C 1
ATOM 740 O O . LEU A 1 90 ? 19.277 9.714 -2.574 1.00 51.53 90 LEU A O 1
ATOM 744 N N . ALA A 1 91 ? 17.682 8.508 -1.567 1.00 45.22 91 ALA A N 1
ATOM 745 C CA . ALA A 1 91 ? 16.568 9.131 -2.276 1.00 45.22 91 ALA A CA 1
ATOM 746 C C . ALA A 1 91 ? 16.255 10.511 -1.667 1.00 45.22 91 ALA A C 1
ATOM 748 O O . ALA A 1 91 ? 15.344 10.658 -0.853 1.00 45.22 91 ALA A O 1
ATOM 749 N N . LEU A 1 92 ? 17.033 11.528 -2.039 1.00 38.56 92 LEU A N 1
ATOM 750 C CA . LEU A 1 92 ? 16.750 12.929 -1.723 1.00 38.56 92 LEU A CA 1
ATOM 751 C C . LEU A 1 92 ? 15.852 13.506 -2.825 1.00 38.56 92 LEU A C 1
ATOM 753 O O . LEU A 1 92 ? 16.308 13.856 -3.910 1.00 38.56 92 LEU A O 1
ATOM 757 N N . LEU A 1 93 ? 14.549 13.571 -2.547 1.00 37.88 93 LEU A N 1
ATOM 758 C CA . LEU A 1 93 ? 13.553 14.221 -3.400 1.00 37.88 93 LEU A CA 1
ATOM 759 C C . LEU A 1 93 ? 13.820 15.733 -3.420 1.00 37.88 93 LEU A C 1
ATOM 761 O O . LEU A 1 93 ? 13.358 16.470 -2.548 1.00 37.88 93 LEU A O 1
ATOM 765 N N . ARG A 1 94 ? 14.581 16.207 -4.410 1.00 32.84 94 ARG A N 1
ATOM 766 C CA . ARG A 1 94 ? 14.710 17.639 -4.690 1.00 32.84 94 ARG A CA 1
ATOM 767 C C . ARG A 1 94 ? 13.554 18.048 -5.599 1.00 32.84 94 ARG A C 1
ATOM 769 O O . ARG A 1 94 ? 13.621 17.886 -6.810 1.00 32.84 94 ARG A O 1
ATOM 776 N N . LEU A 1 95 ? 12.475 18.547 -4.997 1.00 35.44 95 LEU A N 1
ATOM 777 C CA . LEU A 1 95 ? 11.425 19.270 -5.713 1.00 35.44 95 LEU A CA 1
ATOM 778 C C . LEU A 1 95 ? 12.050 20.549 -6.286 1.00 35.44 95 LEU A C 1
ATOM 780 O O . LEU A 1 95 ? 12.232 21.527 -5.564 1.00 35.44 95 LEU A O 1
ATOM 784 N N . GLN A 1 96 ? 12.434 20.535 -7.560 1.00 33.25 96 GLN A N 1
ATOM 785 C CA . GLN A 1 96 ? 12.687 21.770 -8.292 1.00 33.25 96 GLN A CA 1
ATOM 786 C C . GLN A 1 96 ? 11.339 22.291 -8.786 1.00 33.25 96 GLN A C 1
ATOM 788 O O . GLN A 1 96 ? 10.756 21.753 -9.721 1.00 33.25 96 GLN A O 1
ATOM 793 N N . ALA A 1 97 ? 10.827 23.315 -8.105 1.00 35.78 97 ALA A N 1
ATOM 794 C CA . ALA A 1 97 ? 9.912 24.256 -8.722 1.00 35.78 97 ALA A CA 1
ATOM 795 C C . ALA A 1 97 ? 10.757 25.166 -9.621 1.00 35.78 97 ALA A C 1
ATOM 797 O O . ALA A 1 97 ? 11.656 25.850 -9.131 1.00 35.78 97 ALA A O 1
ATOM 798 N N . THR A 1 98 ? 10.500 25.142 -10.920 1.00 31.55 98 THR A N 1
ATOM 799 C CA . THR A 1 98 ? 10.941 26.186 -11.850 1.00 31.55 98 THR A CA 1
ATOM 800 C C . THR A 1 98 ? 9.709 26.983 -12.290 1.00 31.55 98 THR A C 1
ATOM 802 O O . THR A 1 98 ? 8.662 26.355 -12.478 1.00 31.55 98 THR A O 1
ATOM 805 N N . PRO A 1 99 ? 9.793 28.325 -12.384 1.00 40.41 99 PRO A N 1
ATOM 806 C CA . PRO A 1 99 ? 8.737 29.162 -12.956 1.00 40.41 99 PRO A CA 1
ATOM 807 C C . PRO A 1 99 ? 8.554 28.923 -14.459 1.00 40.41 99 PRO A C 1
ATOM 809 O O . PRO A 1 99 ? 9.515 28.440 -15.103 1.00 40.41 99 PRO A O 1
#

Organism: NCBI:txid1001599

Sequence (99 aa):
MISLLFSIRGIGVFRIVKGRKEKLRQIRQKKKILTPLPHTVDRYLKVFEHAGYPASARKGPWINVDPESKIFAKEFFESQNIQKKKVFGLALLRLQATP

Mean predicted aligned error: 10.46 Å

Foldseek 3Di:
DVCVVCVVVVHDDFDQDPCPVVVCQQPDPPPRDPDDDDDPVVSVQVSCVVVVHRDDDDDDPPDDDDPVNVVVVVVVCVVVVNDPPPDPDDPDPDPDDDD